Protein AF-A0A1M7L3Z0-F1 (afdb_monomer_lite)

Structure (mmCIF, N/CA/C/O backbone):
data_AF-A0A1M7L3Z0-F1
#
_entry.id   AF-A0A1M7L3Z0-F1
#
loop_
_atom_site.group_PDB
_atom_site.id
_atom_site.type_symbol
_atom_site.label_atom_id
_atom_site.label_alt_id
_atom_site.label_comp_id
_atom_site.label_asym_id
_atom_site.label_entity_id
_atom_site.label_seq_id
_atom_site.pdbx_PDB_ins_code
_atom_site.Cartn_x
_atom_site.Cartn_y
_atom_site.Cartn_z
_atom_site.occupancy
_atom_site.B_iso_or_equiv
_atom_site.auth_seq_id
_atom_site.auth_comp_id
_atom_site.auth_asym_id
_atom_site.auth_atom_id
_atom_site.pdbx_PDB_model_num
ATOM 1 N N . MET A 1 1 ? -21.032 -3.724 12.248 1.00 61.66 1 MET A N 1
ATOM 2 C CA . MET A 1 1 ? -19.998 -3.771 11.193 1.00 61.66 1 MET A CA 1
ATOM 3 C C . MET A 1 1 ? -18.863 -2.852 11.599 1.00 61.66 1 MET A C 1
ATOM 5 O O . MET A 1 1 ? -19.141 -1.727 12.003 1.00 61.66 1 MET A O 1
ATOM 9 N N . ASN A 1 2 ? -17.621 -3.329 11.521 1.00 88.88 2 ASN A N 1
ATOM 10 C CA . ASN A 1 2 ? -16.439 -2.553 11.916 1.00 88.88 2 ASN A CA 1
ATOM 11 C C . ASN A 1 2 ? -16.046 -1.505 10.867 1.00 88.88 2 ASN A C 1
ATOM 13 O O . ASN A 1 2 ? -15.323 -0.566 11.181 1.00 88.88 2 ASN A O 1
ATOM 17 N N . TYR A 1 3 ? -16.593 -1.612 9.653 1.00 92.81 3 TYR A N 1
ATOM 18 C CA . TYR A 1 3 ? -16.414 -0.648 8.573 1.00 92.81 3 TYR A CA 1
ATOM 19 C C . TYR A 1 3 ? -17.502 0.428 8.559 1.00 92.81 3 TYR A C 1
ATOM 21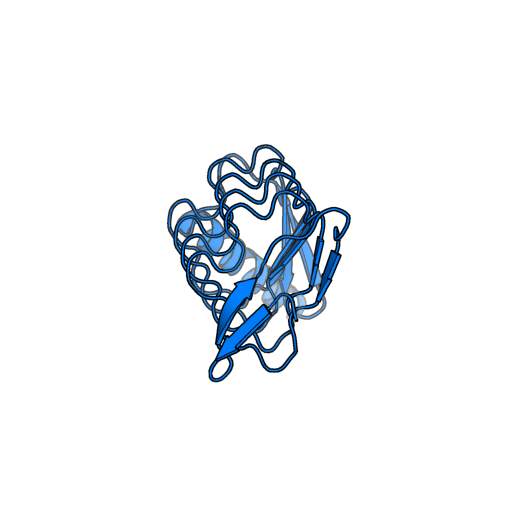 O O . TYR A 1 3 ? -18.688 0.156 8.762 1.00 92.81 3 TYR A O 1
ATOM 29 N N . LYS A 1 4 ? -17.101 1.647 8.205 1.00 97.19 4 LYS A N 1
ATOM 30 C CA . LYS A 1 4 ? -17.972 2.700 7.687 1.00 97.19 4 LYS A CA 1
ATOM 31 C C . LYS A 1 4 ? -17.690 2.866 6.199 1.00 97.19 4 LYS A C 1
ATOM 33 O O . LYS A 1 4 ? -16.653 3.413 5.839 1.00 97.19 4 LYS A O 1
ATOM 38 N N . ILE A 1 5 ? -18.616 2.424 5.350 1.00 97.62 5 ILE A N 1
ATOM 39 C CA . ILE A 1 5 ? -18.516 2.546 3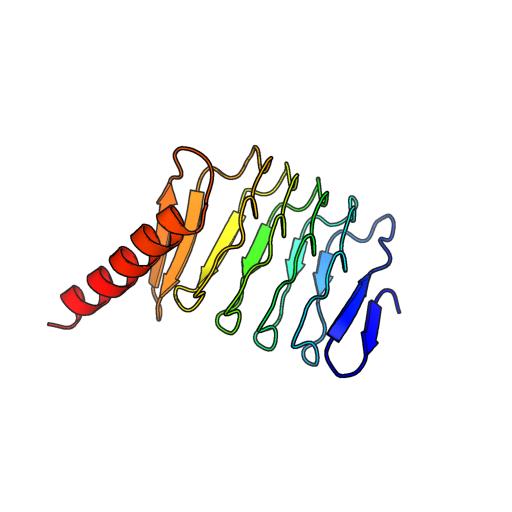.889 1.00 97.62 5 ILE A CA 1
ATOM 40 C C . ILE A 1 5 ? -19.631 3.462 3.384 1.00 97.62 5 ILE A C 1
ATOM 42 O O . ILE A 1 5 ? -20.787 3.321 3.783 1.00 97.62 5 ILE A O 1
ATOM 46 N N . LYS A 1 6 ? -19.299 4.413 2.506 1.00 97.88 6 LYS A N 1
ATOM 47 C CA . LYS A 1 6 ? -20.267 5.316 1.870 1.00 97.88 6 LYS A CA 1
ATOM 48 C C . LYS A 1 6 ? -19.928 5.471 0.394 1.00 97.88 6 LYS A C 1
ATOM 50 O O . LYS A 1 6 ? -18.875 6.005 0.072 1.00 97.88 6 LYS A O 1
ATOM 55 N N . ARG A 1 7 ? -20.848 5.052 -0.487 1.00 96.81 7 ARG A N 1
ATOM 56 C CA . ARG A 1 7 ? -20.705 5.162 -1.955 1.00 96.81 7 ARG A CA 1
ATOM 57 C C . ARG A 1 7 ? -19.378 4.571 -2.467 1.00 96.81 7 ARG A C 1
ATOM 59 O O . ARG A 1 7 ? -18.661 5.227 -3.207 1.00 96.81 7 ARG A O 1
ATOM 66 N N . GLY A 1 8 ? -19.033 3.372 -1.998 1.00 97.75 8 GLY A N 1
ATOM 67 C CA . GLY A 1 8 ? -17.790 2.683 -2.363 1.00 97.75 8 GLY A CA 1
ATOM 68 C C . GLY A 1 8 ? -16.509 3.258 -1.753 1.00 97.75 8 GLY A C 1
ATOM 69 O O . GLY A 1 8 ? -15.418 2.834 -2.114 1.00 97.75 8 GLY A O 1
ATOM 70 N N . VAL A 1 9 ? -16.617 4.194 -0.809 1.00 98.69 9 VAL A N 1
ATOM 71 C CA . VAL A 1 9 ? -15.469 4.720 -0.064 1.00 98.69 9 VAL A CA 1
ATOM 72 C C . VAL A 1 9 ? -15.470 4.145 1.346 1.00 98.69 9 VAL A C 1
ATOM 74 O O . VAL A 1 9 ? -16.429 4.363 2.097 1.00 98.69 9 VAL A O 1
ATOM 77 N N . LEU A 1 10 ? -14.406 3.434 1.719 1.00 98.56 10 LEU A N 1
ATOM 78 C CA . LEU A 1 10 ? -14.172 2.979 3.084 1.00 98.56 10 LEU A CA 1
ATOM 79 C C . LEU A 1 10 ? -13.620 4.155 3.885 1.00 98.56 10 LEU A C 1
ATOM 81 O O . LEU A 1 10 ? -12.459 4.522 3.768 1.00 98.56 10 LEU A O 1
ATOM 85 N N . LYS A 1 11 ? -14.496 4.762 4.686 1.00 98.44 11 LYS A N 1
ATOM 86 C CA . LYS A 1 11 ? -14.223 5.975 5.463 1.00 98.44 11 LYS A CA 1
ATOM 87 C C . LYS A 1 11 ? -13.513 5.699 6.778 1.00 98.44 11 LYS A C 1
ATOM 89 O O . LYS A 1 11 ? -12.843 6.574 7.304 1.00 98.44 11 LYS A O 1
ATOM 94 N N . ARG A 1 12 ? -13.768 4.537 7.379 1.00 97.56 12 ARG A N 1
ATOM 95 C CA . ARG A 1 12 ? -13.183 4.165 8.669 1.00 97.56 12 ARG A CA 1
ATOM 96 C C . ARG A 1 12 ? -13.348 2.684 8.950 1.00 97.56 12 ARG A C 1
ATOM 98 O O . ARG A 1 12 ? -14.436 2.149 8.737 1.00 97.56 12 ARG A O 1
ATOM 105 N N . TYR A 1 13 ? -12.339 2.084 9.550 1.00 97.69 13 TYR A N 1
ATOM 106 C CA . TYR A 1 13 ? -12.406 0.829 10.273 1.00 97.69 13 TYR A CA 1
ATOM 107 C C . TYR A 1 13 ? -12.256 1.102 11.772 1.00 97.69 13 TYR A C 1
ATOM 109 O O . TYR A 1 13 ? -11.506 1.979 12.196 1.00 97.69 13 TYR A O 1
ATOM 117 N N . LYS A 1 14 ? -13.041 0.410 12.593 1.00 96.56 14 LYS A N 1
ATOM 118 C CA . LYS A 1 14 ? -12.881 0.427 14.045 1.00 96.56 14 LYS A CA 1
ATOM 119 C C . LYS A 1 14 ? -11.995 -0.753 14.418 1.00 96.56 14 LYS A C 1
ATOM 121 O O . LYS A 1 14 ? -12.473 -1.882 14.348 1.00 96.56 14 LYS A O 1
ATOM 126 N N . ASP A 1 15 ? -10.760 -0.469 14.822 1.00 94.94 15 ASP A N 1
ATOM 127 C CA . ASP A 1 15 ? -9.840 -1.510 15.271 1.00 94.94 15 ASP A CA 1
ATOM 128 C C . ASP A 1 15 ? -10.428 -2.295 16.450 1.00 94.94 15 ASP A C 1
ATOM 130 O O . ASP A 1 15 ? -11.028 -1.721 17.369 1.00 94.94 15 ASP A O 1
ATOM 134 N N . GLU A 1 16 ? -10.301 -3.617 16.392 1.00 94.00 16 GLU A N 1
ATOM 135 C CA . GLU A 1 16 ? -10.923 -4.535 17.339 1.00 94.00 16 GLU A CA 1
ATOM 136 C C . GLU A 1 16 ? -9.883 -5.506 17.889 1.00 94.00 16 GLU A C 1
ATOM 138 O O . GLU A 1 16 ? -9.161 -6.183 17.159 1.00 94.00 16 GLU A O 1
ATOM 143 N N . LYS A 1 17 ? -9.825 -5.587 19.219 1.00 93.06 17 LYS A N 1
ATOM 144 C CA . LYS A 1 17 ? -8.891 -6.466 19.914 1.00 93.06 17 LYS A CA 1
ATOM 145 C C . LYS A 1 17 ? -9.135 -7.922 19.514 1.00 93.06 17 LYS A C 1
ATOM 147 O O . LYS A 1 17 ? -10.249 -8.420 19.638 1.00 93.06 17 LYS A O 1
ATOM 152 N N . GLY A 1 18 ? -8.070 -8.613 19.114 1.00 92.75 18 GLY A N 1
ATOM 153 C CA . GLY A 1 18 ? -8.132 -10.015 18.694 1.00 92.75 18 GLY A CA 1
ATOM 154 C C . GLY A 1 18 ? -8.534 -10.222 17.231 1.00 92.75 18 GLY A C 1
ATOM 155 O O . GLY A 1 18 ? -8.464 -11.353 16.760 1.00 92.75 18 GLY A O 1
ATOM 156 N N . VAL A 1 19 ? -8.888 -9.159 16.499 1.00 95.06 19 VAL A N 1
ATOM 157 C CA . VAL A 1 19 ? -9.056 -9.206 15.043 1.00 95.06 19 VAL A CA 1
ATOM 158 C C . VAL A 1 19 ? -7.730 -8.820 14.396 1.00 95.06 19 VAL A C 1
ATOM 160 O O . VAL A 1 19 ? -7.331 -7.660 14.418 1.00 95.06 19 VAL A O 1
ATOM 163 N N . THR A 1 20 ? -7.033 -9.809 13.843 1.00 96.62 20 THR A N 1
ATOM 164 C CA . THR A 1 20 ? -5.694 -9.640 13.253 1.00 96.62 20 THR A CA 1
ATOM 165 C C . THR A 1 20 ? -5.694 -9.693 11.729 1.00 96.62 20 THR A C 1
ATOM 167 O O . THR A 1 20 ? -4.724 -9.268 11.103 1.00 96.62 20 THR A O 1
ATOM 170 N N . GLU A 1 21 ? -6.765 -10.197 11.124 1.00 96.25 21 GLU A N 1
ATOM 171 C CA . GLU A 1 21 ? -6.927 -10.288 9.679 1.00 96.25 21 GLU A CA 1
ATOM 172 C C . GLU A 1 21 ? -8.294 -9.754 9.279 1.00 96.25 21 GLU A C 1
ATOM 174 O O . GLU A 1 21 ? -9.308 -10.051 9.917 1.00 96.25 21 GLU A O 1
ATOM 179 N N . ILE A 1 22 ? -8.312 -8.954 8.218 1.00 95.50 22 ILE A N 1
ATOM 180 C CA . ILE A 1 22 ? -9.534 -8.369 7.686 1.00 95.50 22 ILE A CA 1
ATOM 181 C C . ILE A 1 22 ? -9.577 -8.419 6.162 1.00 95.50 22 ILE A C 1
ATOM 183 O O . ILE A 1 22 ? -8.556 -8.327 5.481 1.00 95.50 22 ILE A O 1
ATOM 187 N N . PHE A 1 23 ? -10.801 -8.493 5.648 1.00 96.25 23 PHE A N 1
ATOM 188 C CA . PHE A 1 23 ? -11.121 -8.502 4.227 1.00 96.25 23 PHE A CA 1
ATOM 189 C C . PHE A 1 23 ? -11.891 -7.222 3.913 1.00 96.25 23 PHE A C 1
ATOM 191 O O . PHE A 1 23 ? -12.956 -6.981 4.489 1.00 96.25 23 PHE A O 1
ATOM 198 N N . ILE A 1 24 ? -11.352 -6.373 3.041 1.00 97.06 24 ILE A N 1
ATOM 199 C CA . ILE A 1 24 ? -12.085 -5.197 2.570 1.00 97.06 24 ILE A CA 1
ATOM 200 C C . ILE A 1 24 ? -13.177 -5.669 1.594 1.00 97.06 24 ILE A C 1
ATOM 202 O O . ILE A 1 24 ? -12.877 -6.461 0.708 1.00 97.06 24 ILE A O 1
ATOM 206 N N . PRO A 1 25 ? -14.434 -5.207 1.728 1.00 96.69 25 PRO A N 1
ATOM 207 C CA . PRO A 1 25 ? -15.501 -5.613 0.815 1.00 96.69 25 PRO A CA 1
ATOM 208 C C . PRO A 1 25 ? -15.264 -5.178 -0.641 1.00 96.69 25 PRO A C 1
ATOM 210 O O . PRO A 1 25 ? -14.881 -4.034 -0.882 1.00 96.69 25 PRO A O 1
ATOM 213 N N . ASP A 1 26 ? -15.627 -6.030 -1.604 1.00 96.75 26 ASP A N 1
ATOM 214 C CA . ASP A 1 26 ? -15.454 -5.816 -3.060 1.00 96.75 26 ASP A CA 1
ATOM 215 C C . ASP A 1 26 ? -16.247 -4.630 -3.641 1.00 96.75 26 ASP A C 1
ATOM 217 O O . ASP A 1 26 ? -16.185 -4.336 -4.827 1.00 96.75 26 ASP A O 1
ATOM 221 N N . ASN A 1 27 ? -17.050 -3.933 -2.835 1.00 96.31 27 ASN A N 1
ATOM 222 C CA . ASN A 1 27 ? -17.717 -2.704 -3.264 1.00 96.31 27 ASN A CA 1
ATOM 223 C C . ASN A 1 27 ? -16.903 -1.440 -2.944 1.00 96.31 27 ASN A C 1
ATOM 225 O O . ASN A 1 27 ? -17.412 -0.333 -3.136 1.00 96.31 27 ASN A O 1
ATOM 229 N N . VAL A 1 28 ? -15.684 -1.586 -2.419 1.00 98.56 28 VAL A N 1
ATOM 230 C CA . VAL A 1 28 ? -14.795 -0.479 -2.061 1.00 98.56 28 VAL A CA 1
ATOM 231 C C . VAL A 1 28 ? -13.866 -0.160 -3.228 1.00 98.56 28 VAL A C 1
ATOM 233 O O . VAL A 1 28 ? -13.055 -0.985 -3.632 1.00 98.56 28 VAL A O 1
ATOM 236 N N . GLY A 1 29 ? -13.967 1.067 -3.739 1.00 98.56 29 GLY A N 1
ATOM 237 C CA . GLY A 1 29 ? -13.048 1.625 -4.731 1.00 98.56 29 GLY A CA 1
ATOM 238 C C . GLY A 1 29 ? -11.980 2.542 -4.138 1.00 98.56 29 GLY A C 1
ATOM 239 O O . GLY A 1 29 ? -10.940 2.759 -4.753 1.00 98.56 29 GLY A O 1
ATOM 240 N N . ILE A 1 30 ? -12.221 3.088 -2.943 1.00 98.81 30 ILE A N 1
ATOM 241 C CA . ILE A 1 30 ? -11.315 4.036 -2.285 1.00 98.81 30 ILE A CA 1
A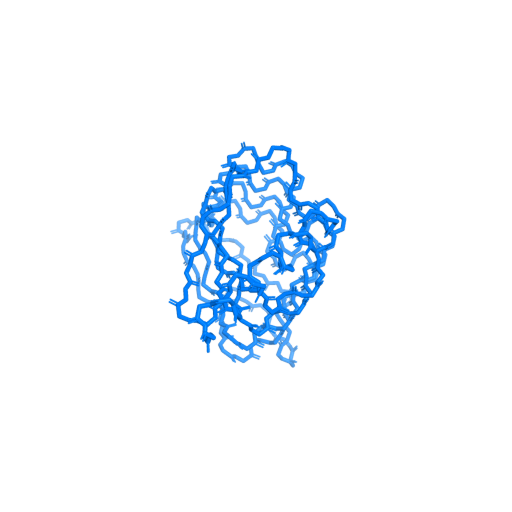TOM 242 C C . ILE A 1 30 ? -11.196 3.678 -0.807 1.00 98.81 30 ILE A C 1
ATOM 244 O O . ILE A 1 30 ? -12.210 3.576 -0.105 1.00 98.81 30 ILE A O 1
ATOM 248 N N . ILE A 1 31 ? -9.962 3.547 -0.329 1.00 98.81 31 ILE A N 1
ATOM 249 C CA . ILE A 1 31 ? -9.636 3.549 1.097 1.00 98.81 31 ILE A CA 1
ATOM 250 C C . ILE A 1 31 ? -9.281 4.984 1.466 1.00 98.81 31 ILE A C 1
ATOM 252 O O . ILE A 1 31 ? -8.270 5.507 1.006 1.00 98.81 31 ILE A O 1
ATOM 256 N N . ASP A 1 32 ? -10.158 5.625 2.233 1.00 98.75 32 ASP A N 1
ATOM 257 C CA . ASP A 1 32 ? -10.082 7.059 2.506 1.00 98.75 32 ASP A CA 1
ATOM 258 C C . ASP A 1 32 ? -8.937 7.427 3.450 1.00 98.75 32 ASP A C 1
ATOM 260 O O . ASP A 1 32 ? -8.317 6.568 4.087 1.00 98.75 32 ASP A O 1
ATOM 264 N N . GLU A 1 33 ? -8.704 8.732 3.570 1.00 98.69 33 GLU A N 1
ATOM 265 C CA . GLU A 1 33 ? -7.707 9.279 4.481 1.00 98.69 33 GLU A CA 1
ATOM 266 C C . GLU A 1 33 ? -7.899 8.746 5.910 1.00 98.69 33 GLU A C 1
ATOM 268 O O . GLU A 1 33 ? -8.989 8.820 6.486 1.00 98.69 33 GLU A O 1
ATOM 273 N N . GLY A 1 34 ? -6.833 8.164 6.466 1.00 98.38 34 GLY A N 1
ATOM 274 C CA . GLY A 1 34 ? -6.809 7.635 7.830 1.00 98.38 34 GLY A CA 1
ATOM 275 C C . GLY A 1 34 ? -7.797 6.496 8.111 1.00 98.38 34 GLY A C 1
ATOM 276 O O . GLY A 1 34 ? -8.071 6.207 9.278 1.00 98.38 34 GLY A O 1
ATOM 277 N N . ALA A 1 35 ? -8.354 5.840 7.086 1.00 98.56 35 ALA A N 1
ATOM 278 C CA . ALA A 1 35 ? -9.420 4.859 7.269 1.00 98.56 35 ALA A CA 1
ATOM 279 C C . ALA A 1 35 ? -9.040 3.693 8.202 1.00 98.56 35 ALA A C 1
ATOM 281 O O . ALA A 1 35 ? -9.903 3.193 8.926 1.00 98.56 35 ALA A O 1
ATOM 282 N N . PHE A 1 36 ? -7.768 3.302 8.213 1.00 98.56 36 PHE A N 1
ATOM 283 C CA . PHE A 1 36 ? -7.157 2.321 9.109 1.00 98.56 36 PHE A CA 1
ATOM 284 C C . PHE A 1 36 ? -6.030 2.931 9.962 1.00 98.56 36 PHE A C 1
ATOM 286 O O . PHE A 1 36 ? -5.177 2.192 10.448 1.00 98.56 36 PHE A O 1
ATOM 293 N N . SER A 1 37 ? -6.001 4.253 10.177 1.00 98.25 37 SER A N 1
ATOM 294 C CA . SER A 1 37 ? -4.967 4.863 11.026 1.00 98.25 37 SER A CA 1
ATOM 295 C C . SER A 1 37 ? -4.956 4.221 12.415 1.00 98.25 37 SER A C 1
ATOM 297 O O . SER A 1 37 ? -6.012 3.984 13.008 1.00 98.25 37 SER A O 1
ATOM 299 N N . ASP A 1 38 ? -3.757 3.927 12.913 1.00 98.38 38 ASP A N 1
ATOM 300 C CA . ASP A 1 38 ? -3.476 3.368 14.238 1.00 98.38 38 ASP A CA 1
ATOM 301 C C . ASP A 1 38 ? -4.180 2.028 14.531 1.00 98.38 38 ASP A C 1
ATOM 303 O O . ASP A 1 38 ? -4.416 1.669 15.689 1.00 98.38 38 ASP A O 1
ATOM 307 N N . CYS A 1 39 ? -4.497 1.250 13.488 1.00 97.88 39 CYS A N 1
ATOM 308 C CA . CYS A 1 39 ? -5.022 -0.108 13.631 1.00 97.88 39 CYS A CA 1
ATOM 309 C C . CYS A 1 39 ? -3.905 -1.080 14.035 1.00 97.88 39 CYS A C 1
ATOM 311 O O . CYS A 1 39 ? -3.369 -1.844 13.233 1.00 97.88 39 CYS A O 1
ATOM 313 N N . THR A 1 40 ? -3.531 -1.021 15.309 1.00 97.56 40 THR A N 1
ATOM 314 C CA . THR A 1 40 ? -2.400 -1.762 15.876 1.00 97.56 40 THR A CA 1
ATOM 315 C C . THR A 1 40 ? -2.693 -3.241 16.106 1.00 97.56 40 THR A C 1
ATOM 317 O O . THR A 1 40 ? -1.751 -3.994 16.310 1.00 97.56 40 THR A O 1
ATOM 320 N N . ASN A 1 41 ? -3.943 -3.714 16.055 1.00 97.06 41 ASN A N 1
ATOM 321 C CA . ASN A 1 41 ? -4.217 -5.157 16.139 1.00 97.06 41 ASN A CA 1
ATOM 322 C C . ASN A 1 41 ? -4.050 -5.879 14.791 1.00 97.06 41 ASN A C 1
ATOM 324 O O . ASN A 1 41 ? -3.833 -7.093 14.776 1.00 97.06 41 ASN A O 1
ATOM 328 N N . LEU A 1 42 ? -4.127 -5.153 13.671 1.00 96.62 42 LEU A N 1
ATOM 329 C CA . LEU A 1 42 ? -4.077 -5.742 12.337 1.00 96.62 42 LEU A CA 1
ATOM 330 C C . LEU A 1 42 ? -2.677 -6.257 12.003 1.00 96.62 42 LEU A C 1
ATOM 332 O O . LEU A 1 42 ? -1.689 -5.537 12.094 1.00 96.62 42 LEU A O 1
ATOM 336 N N . VAL A 1 43 ? -2.621 -7.513 11.568 1.00 97.94 43 VAL A N 1
ATOM 337 C CA . VAL A 1 43 ? -1.416 -8.208 11.101 1.00 97.94 43 VAL A CA 1
ATOM 338 C C . VAL A 1 43 ? -1.455 -8.406 9.589 1.00 97.94 43 VAL A C 1
ATOM 340 O O . VAL A 1 43 ? -0.415 -8.334 8.933 1.00 97.94 43 VAL A O 1
ATOM 343 N N . ARG A 1 44 ? -2.646 -8.628 9.027 1.00 96.88 44 ARG A N 1
ATOM 344 C CA . ARG A 1 44 ? -2.868 -8.821 7.593 1.00 96.88 44 ARG A CA 1
ATOM 345 C C . ARG A 1 44 ? -4.140 -8.111 7.148 1.00 96.88 44 ARG A C 1
ATOM 347 O O . ARG A 1 44 ? -5.141 -8.099 7.862 1.00 96.88 44 ARG A O 1
ATOM 354 N N . ILE A 1 45 ? -4.103 -7.551 5.948 1.00 96.81 45 ILE A N 1
ATOM 355 C CA . ILE A 1 45 ? -5.281 -7.015 5.274 1.00 96.81 45 ILE A CA 1
ATOM 356 C C . ILE A 1 45 ? -5.323 -7.509 3.838 1.00 96.81 45 ILE A C 1
ATOM 358 O O . ILE A 1 45 ? -4.302 -7.538 3.153 1.00 96.81 45 ILE A O 1
ATOM 362 N N . LEU A 1 46 ? -6.517 -7.894 3.402 1.00 97.00 46 LEU A N 1
ATOM 363 C CA . LEU A 1 46 ? -6.801 -8.270 2.027 1.00 97.00 46 LEU A CA 1
ATOM 364 C C . LEU A 1 46 ? -7.590 -7.141 1.370 1.00 97.00 46 LEU A C 1
ATOM 366 O O . LEU A 1 46 ? -8.689 -6.791 1.814 1.00 97.00 46 LEU A O 1
ATOM 370 N N . VAL A 1 47 ? -6.973 -6.542 0.353 1.00 98.06 47 VAL A N 1
ATOM 371 C CA . VAL A 1 47 ? -7.497 -5.412 -0.413 1.00 98.06 47 VAL A CA 1
ATOM 372 C C . VAL A 1 47 ? -8.005 -5.954 -1.754 1.00 98.06 47 VAL A C 1
ATOM 374 O O . VAL A 1 47 ? -7.215 -6.566 -2.466 1.00 98.06 47 VAL A O 1
ATOM 377 N N . PRO A 1 48 ? -9.292 -5.786 -2.102 1.00 97.81 48 PRO A N 1
ATOM 378 C CA . PRO A 1 48 ? -9.839 -6.328 -3.339 1.00 97.81 48 PRO A CA 1
ATOM 379 C C . PRO A 1 48 ? -9.394 -5.518 -4.561 1.00 97.81 48 PRO A C 1
ATOM 381 O O . PRO A 1 48 ? -9.163 -4.309 -4.461 1.00 97.81 48 PRO A O 1
ATOM 384 N N . ASP A 1 49 ? -9.418 -6.159 -5.733 1.00 97.31 49 ASP A N 1
ATOM 385 C CA . ASP A 1 49 ? -9.111 -5.576 -7.057 1.00 97.31 49 ASP A CA 1
ATOM 386 C C . ASP A 1 49 ? -10.092 -4.484 -7.518 1.00 97.31 49 ASP A C 1
ATOM 388 O O . ASP A 1 49 ? -10.054 -4.005 -8.650 1.00 97.31 49 ASP A O 1
ATOM 392 N N . THR A 1 50 ? -11.018 -4.074 -6.658 1.00 98.25 50 THR A N 1
ATOM 393 C CA . THR A 1 50 ? -11.858 -2.904 -6.898 1.00 98.25 50 THR A CA 1
ATOM 394 C C . THR A 1 50 ? -11.217 -1.619 -6.391 1.00 98.25 50 THR A C 1
ATOM 396 O O . THR A 1 50 ? -11.612 -0.541 -6.835 1.00 98.25 50 THR A O 1
ATOM 399 N N . VAL A 1 51 ? -10.233 -1.699 -5.487 1.00 98.75 51 VAL A N 1
ATOM 400 C CA . VAL A 1 51 ? -9.589 -0.526 -4.886 1.00 98.75 51 VAL A CA 1
ATOM 401 C C . VAL A 1 51 ? -8.659 0.145 -5.891 1.00 98.75 51 VAL A C 1
ATOM 403 O O . VAL A 1 51 ? -7.684 -0.439 -6.354 1.00 98.75 51 VAL A O 1
ATOM 406 N N . GLN A 1 52 ? -8.954 1.402 -6.211 1.00 98.62 52 GLN A N 1
ATOM 407 C CA . GLN A 1 52 ? -8.191 2.232 -7.145 1.00 98.62 52 GLN A CA 1
ATOM 408 C C . GLN A 1 52 ? -7.286 3.235 -6.428 1.00 98.62 52 GLN A C 1
ATOM 410 O O . GLN A 1 52 ? -6.255 3.641 -6.966 1.00 98.62 52 GLN A O 1
ATOM 415 N N . VAL A 1 53 ? -7.673 3.646 -5.217 1.00 98.75 53 VAL A N 1
ATOM 416 C CA . VAL A 1 53 ? -6.966 4.667 -4.440 1.00 98.75 53 VAL A CA 1
ATOM 417 C C . VAL A 1 53 ? -6.847 4.230 -2.988 1.00 98.75 53 VAL A C 1
ATOM 419 O O . VAL A 1 53 ? -7.846 3.908 -2.337 1.00 98.75 53 VAL A O 1
ATOM 422 N N . ILE A 1 54 ? -5.623 4.293 -2.473 1.00 98.88 54 ILE A N 1
ATOM 423 C CA . ILE A 1 54 ? -5.331 4.245 -1.042 1.00 98.88 54 ILE A CA 1
ATOM 424 C C . ILE A 1 54 ? -4.846 5.637 -0.661 1.00 98.88 54 ILE A C 1
ATOM 426 O O . ILE A 1 54 ? -3.748 6.035 -1.039 1.00 98.88 54 ILE A O 1
ATOM 430 N N . SER A 1 55 ? -5.689 6.399 0.025 1.00 98.88 55 SER A N 1
ATOM 431 C CA . SER A 1 55 ? -5.452 7.813 0.312 1.00 98.88 55 SER A CA 1
ATOM 432 C C . SER A 1 55 ? -4.401 8.043 1.402 1.00 98.88 55 SER A C 1
ATOM 434 O O . SER A 1 55 ? -3.839 7.115 1.992 1.00 98.88 55 SER A O 1
ATOM 436 N N . ASP A 1 56 ? -4.123 9.319 1.656 1.00 98.88 56 ASP A N 1
ATOM 437 C CA . ASP A 1 56 ? -3.135 9.766 2.629 1.00 98.88 56 ASP A CA 1
ATOM 438 C C . ASP A 1 56 ? -3.370 9.133 4.001 1.00 98.88 56 ASP A C 1
ATOM 440 O O . ASP A 1 56 ? -4.497 9.018 4.477 1.00 98.88 56 ASP A O 1
ATOM 444 N N . THR A 1 57 ? -2.298 8.710 4.666 1.00 98.81 57 THR A N 1
ATOM 445 C CA . THR A 1 57 ? -2.334 8.119 6.017 1.00 98.81 57 THR A CA 1
ATOM 446 C C . THR A 1 57 ? -3.268 6.914 6.204 1.00 98.81 57 THR A C 1
ATOM 448 O O . THR A 1 57 ? -3.487 6.508 7.343 1.00 98.81 57 THR A O 1
ATOM 451 N N . ALA A 1 58 ? -3.801 6.314 5.130 1.00 98.81 58 ALA A N 1
ATOM 452 C CA . ALA A 1 58 ? -4.834 5.279 5.200 1.00 98.81 58 ALA A CA 1
ATOM 453 C C . ALA A 1 58 ? -4.504 4.147 6.183 1.00 98.81 58 ALA A C 1
ATOM 455 O O . ALA A 1 58 ? -5.394 3.711 6.899 1.00 98.81 58 ALA A O 1
ATOM 456 N N . PHE A 1 59 ? -3.241 3.729 6.263 1.00 98.81 59 PHE A N 1
ATOM 457 C CA . PHE A 1 59 ? -2.701 2.710 7.168 1.00 98.81 59 PHE A CA 1
ATOM 458 C C . PHE A 1 59 ? -1.592 3.255 8.082 1.00 98.81 59 PHE A C 1
ATOM 460 O O . PHE A 1 59 ? -0.793 2.488 8.621 1.00 98.81 59 PHE A O 1
ATOM 467 N N . SER A 1 60 ? -1.507 4.575 8.268 1.00 98.81 60 SER A N 1
ATOM 468 C CA . SER A 1 60 ? -0.501 5.178 9.147 1.00 98.81 60 SER A CA 1
ATOM 469 C C . SER A 1 60 ? -0.610 4.592 10.558 1.00 98.81 60 SER A C 1
ATOM 471 O O . SER A 1 60 ? -1.701 4.494 11.104 1.00 98.81 60 SER A O 1
ATOM 473 N N . GLY A 1 61 ? 0.506 4.188 11.162 1.00 98.69 61 GLY A N 1
ATOM 474 C CA . GLY A 1 61 ? 0.531 3.647 12.524 1.00 98.69 61 GLY A CA 1
ATOM 475 C C . GLY A 1 61 ? -0.009 2.217 12.671 1.00 98.69 61 GLY A C 1
ATOM 476 O O . GLY A 1 61 ? -0.204 1.761 13.795 1.00 98.69 61 GLY A O 1
ATOM 477 N N . CYS A 1 62 ? -0.230 1.468 11.584 1.00 98.62 62 CYS A N 1
ATOM 478 C CA . CYS A 1 62 ? -0.546 0.034 11.663 1.00 98.62 62 CYS A CA 1
ATOM 479 C C . CYS A 1 62 ? 0.704 -0.790 12.031 1.00 98.62 62 CYS A C 1
ATOM 481 O O . CYS A 1 62 ? 1.255 -1.527 11.215 1.00 98.62 62 CYS A O 1
ATOM 483 N N . GLU A 1 63 ? 1.195 -0.648 13.263 1.00 98.44 63 GLU A N 1
ATOM 484 C CA . GLU A 1 63 ? 2.522 -1.130 13.683 1.00 98.44 63 GLU A CA 1
ATOM 485 C C . GLU A 1 63 ? 2.727 -2.643 13.532 1.00 98.44 63 GLU A C 1
ATOM 487 O O . GLU A 1 63 ? 3.851 -3.088 13.285 1.00 98.44 63 GLU A O 1
ATOM 492 N N . ASN A 1 64 ? 1.653 -3.425 13.661 1.00 98.44 64 ASN A N 1
ATOM 493 C CA . ASN A 1 64 ? 1.680 -4.884 13.562 1.00 98.44 64 ASN A CA 1
ATOM 494 C C . ASN A 1 64 ? 1.375 -5.419 12.158 1.00 98.44 64 ASN A C 1
ATOM 496 O O . ASN A 1 64 ? 1.506 -6.628 11.957 1.00 98.44 64 ASN A O 1
ATOM 500 N N . LEU A 1 65 ? 1.028 -4.563 11.188 1.00 98.69 65 LEU A N 1
ATOM 501 C CA . LEU A 1 65 ? 0.746 -4.993 9.821 1.00 98.69 65 LEU A CA 1
ATOM 502 C C . LEU A 1 65 ? 2.024 -5.574 9.209 1.00 98.69 65 LEU A C 1
ATOM 504 O O . LEU A 1 65 ? 3.019 -4.869 9.069 1.00 98.69 65 LEU A O 1
ATOM 508 N N . ARG A 1 66 ? 2.009 -6.867 8.873 1.00 98.50 66 ARG A N 1
ATOM 509 C CA . ARG A 1 66 ? 3.175 -7.610 8.364 1.00 98.50 66 ARG A CA 1
ATOM 510 C C . ARG A 1 66 ? 3.178 -7.764 6.858 1.00 98.50 66 ARG A C 1
ATOM 512 O O . ARG A 1 66 ? 4.251 -7.754 6.250 1.00 98.50 66 ARG A O 1
ATOM 519 N N . SER A 1 67 ? 1.989 -7.936 6.289 1.00 97.56 67 SER A N 1
ATOM 520 C CA . SER A 1 67 ? 1.808 -8.217 4.872 1.00 97.56 67 SER A CA 1
ATOM 521 C C . SER A 1 67 ? 0.651 -7.427 4.283 1.00 97.56 67 SER A C 1
ATOM 523 O O . SER A 1 67 ? -0.442 -7.419 4.863 1.00 97.56 67 SER A O 1
ATOM 525 N N . ILE A 1 68 ? 0.873 -6.849 3.108 1.00 98.12 68 ILE A N 1
ATOM 526 C CA . ILE A 1 68 ? -0.185 -6.264 2.289 1.00 98.12 68 ILE A CA 1
ATOM 527 C C . ILE A 1 68 ? 0.133 -6.432 0.805 1.00 98.12 68 ILE A C 1
ATOM 529 O O . ILE A 1 68 ? 1.278 -6.302 0.367 1.00 98.12 68 ILE A O 1
ATOM 533 N N . GLU A 1 69 ? -0.914 -6.699 0.038 1.00 98.25 69 GLU A N 1
ATOM 534 C CA . GLU A 1 69 ? -0.895 -6.665 -1.415 1.00 98.25 69 GLU A CA 1
ATOM 535 C C . GLU A 1 69 ? -1.611 -5.400 -1.887 1.00 98.25 69 GLU A C 1
ATOM 537 O O . GLU A 1 69 ? -2.741 -5.126 -1.479 1.00 98.25 69 GLU A O 1
ATOM 542 N N . ILE A 1 70 ? -0.920 -4.603 -2.701 1.00 98.12 70 ILE A N 1
ATOM 543 C CA . ILE A 1 70 ? -1.506 -3.477 -3.422 1.00 98.12 70 ILE A CA 1
ATOM 544 C C . ILE A 1 70 ? -2.048 -4.035 -4.744 1.00 98.12 70 ILE A C 1
ATOM 546 O O . ILE A 1 70 ? -1.231 -4.427 -5.587 1.00 98.12 70 ILE A O 1
ATOM 550 N N . PRO A 1 71 ? -3.381 -4.106 -4.919 1.00 96.50 71 PRO A N 1
ATOM 551 C CA . PRO A 1 71 ? -3.990 -4.823 -6.033 1.00 96.50 71 PRO A CA 1
ATOM 552 C C . PRO A 1 71 ? -3.707 -4.146 -7.375 1.00 96.50 71 PRO A C 1
ATOM 554 O O . PRO A 1 71 ? -3.388 -2.954 -7.432 1.00 96.50 71 PRO A O 1
ATOM 557 N N . GLU A 1 72 ? -3.875 -4.892 -8.470 1.00 97.25 72 GLU A N 1
ATOM 558 C CA . GLU A 1 72 ? -3.583 -4.423 -9.833 1.00 97.25 72 GLU A CA 1
ATOM 559 C C . GLU A 1 72 ? -4.355 -3.154 -10.215 1.00 97.25 72 GLU A C 1
ATOM 561 O O . GLU A 1 72 ? -3.848 -2.305 -10.947 1.00 97.25 72 GLU A O 1
ATOM 566 N N . SER A 1 73 ? -5.560 -2.981 -9.682 1.00 97.88 73 SER A N 1
ATOM 567 C CA . SER A 1 73 ? -6.402 -1.810 -9.920 1.00 97.88 73 SER A CA 1
ATOM 568 C C . SER A 1 73 ? -5.926 -0.531 -9.230 1.00 97.88 73 SER A C 1
ATOM 570 O O . SER A 1 73 ? -6.416 0.548 -9.572 1.00 97.88 73 SER A O 1
ATOM 572 N N . THR A 1 74 ? -5.037 -0.616 -8.232 1.00 98.62 74 THR A N 1
ATOM 573 C CA . THR A 1 74 ? -4.612 0.563 -7.468 1.00 98.62 74 THR A CA 1
ATOM 574 C C . THR A 1 74 ? -3.659 1.416 -8.295 1.00 98.62 74 THR A C 1
ATOM 576 O O . THR A 1 74 ? -2.554 1.001 -8.630 1.00 98.62 74 THR A O 1
ATOM 579 N N . MET A 1 75 ? -4.080 2.647 -8.574 1.00 98.12 75 MET A N 1
ATOM 580 C CA . MET A 1 75 ? -3.342 3.619 -9.385 1.00 98.12 75 MET A CA 1
ATOM 581 C C . MET A 1 75 ? -2.522 4.578 -8.512 1.00 98.12 75 MET A C 1
ATOM 583 O O . MET A 1 75 ? -1.434 4.997 -8.908 1.00 98.12 75 MET A O 1
ATOM 587 N N . HIS A 1 76 ? -3.007 4.882 -7.301 1.00 98.44 76 HIS A N 1
ATOM 588 C CA . HIS A 1 76 ? -2.406 5.887 -6.423 1.00 98.44 76 HIS A CA 1
ATOM 589 C C . HIS A 1 76 ? -2.313 5.419 -4.964 1.00 98.44 76 HIS A C 1
ATOM 591 O O . HIS A 1 76 ? -3.311 4.997 -4.368 1.00 98.44 76 HIS A O 1
ATOM 597 N N . LEU A 1 77 ? -1.121 5.573 -4.379 1.00 98.44 77 LEU A N 1
ATOM 598 C CA . LEU A 1 77 ? -0.887 5.536 -2.934 1.00 98.44 77 LEU A CA 1
ATOM 599 C C . LEU A 1 77 ? -0.642 6.955 -2.418 1.00 98.44 77 LEU A C 1
ATOM 601 O O . LEU A 1 77 ? 0.205 7.668 -2.945 1.00 98.44 77 LEU A O 1
ATOM 605 N N . GLY A 1 78 ? -1.353 7.355 -1.371 1.00 98.69 78 GLY A N 1
ATOM 606 C CA . GLY A 1 78 ? -1.269 8.685 -0.779 1.00 98.69 78 GLY A CA 1
ATOM 607 C C . GLY A 1 78 ? -0.014 8.930 0.060 1.00 98.69 78 GLY A C 1
ATOM 608 O O . GLY A 1 78 ? 0.818 8.049 0.305 1.00 98.69 78 GLY A O 1
ATOM 609 N N . TRP A 1 79 ? 0.124 10.165 0.529 1.00 98.69 79 TRP A N 1
ATOM 610 C CA . TRP A 1 79 ? 1.212 10.584 1.404 1.00 98.69 79 TRP A CA 1
ATOM 611 C C . TRP A 1 79 ? 1.113 9.856 2.738 1.00 98.69 79 TRP A C 1
ATOM 613 O O . TRP A 1 79 ? 0.033 9.734 3.316 1.00 98.69 79 TRP A O 1
ATOM 623 N N . TYR A 1 80 ? 2.245 9.369 3.245 1.00 98.75 80 TYR A N 1
ATOM 624 C CA . TYR A 1 80 ? 2.292 8.644 4.519 1.00 98.75 80 TYR A CA 1
ATOM 625 C C . TYR A 1 80 ? 1.332 7.439 4.616 1.00 98.75 80 TYR A C 1
ATOM 627 O O . TYR A 1 80 ? 1.016 7.021 5.730 1.00 98.75 80 TYR A O 1
ATOM 635 N N . ALA A 1 81 ? 0.860 6.882 3.491 1.00 98.75 81 ALA A N 1
ATOM 636 C CA . ALA A 1 81 ? -0.184 5.854 3.466 1.00 98.75 81 ALA A CA 1
ATOM 637 C C . ALA A 1 81 ? 0.102 4.667 4.401 1.00 98.75 81 ALA A C 1
ATOM 639 O O . ALA A 1 81 ? -0.813 4.205 5.065 1.00 98.75 81 ALA A O 1
ATOM 640 N N . PHE A 1 82 ? 1.359 4.238 4.523 1.00 98.75 82 PHE A N 1
ATOM 641 C CA . PHE A 1 82 ? 1.836 3.163 5.403 1.00 98.75 82 PHE A CA 1
ATOM 642 C C . PHE A 1 82 ? 2.867 3.653 6.427 1.00 98.75 82 PHE A C 1
ATOM 644 O O . PHE A 1 82 ? 3.664 2.869 6.948 1.00 98.75 82 PHE A O 1
ATOM 651 N N . ARG A 1 83 ? 2.890 4.955 6.736 1.00 98.69 83 ARG A N 1
ATOM 652 C CA . ARG A 1 83 ? 3.871 5.524 7.665 1.00 98.69 83 ARG A CA 1
ATOM 653 C C . ARG A 1 83 ? 3.837 4.780 9.001 1.00 98.69 83 ARG A C 1
ATOM 655 O O . ARG A 1 83 ? 2.785 4.638 9.610 1.00 98.69 83 ARG A O 1
ATOM 662 N N . GLY A 1 84 ? 4.996 4.349 9.488 1.00 98.56 84 GLY A N 1
ATOM 663 C CA . GLY A 1 84 ? 5.118 3.682 10.784 1.00 98.56 84 GLY A CA 1
ATOM 664 C C . GLY A 1 84 ? 4.541 2.263 10.841 1.00 98.56 84 GLY A C 1
ATOM 665 O O . GLY A 1 84 ? 4.374 1.738 11.941 1.00 98.56 84 GLY A O 1
ATOM 666 N N . CYS A 1 85 ? 4.273 1.610 9.703 1.00 98.56 85 CYS A N 1
ATOM 667 C CA . CYS A 1 85 ? 3.996 0.168 9.659 1.00 98.56 85 CYS A CA 1
ATOM 668 C C . CYS A 1 85 ? 5.286 -0.627 9.930 1.00 98.56 85 CYS A C 1
ATOM 670 O O . CYS A 1 85 ? 5.877 -1.226 9.034 1.00 98.56 85 CYS A O 1
ATOM 672 N N . ARG A 1 86 ? 5.775 -0.591 11.174 1.00 98.38 86 ARG A N 1
ATOM 673 C CA . ARG A 1 86 ? 7.105 -1.097 11.560 1.00 98.38 86 ARG A CA 1
ATOM 674 C C . ARG A 1 86 ? 7.293 -2.591 11.288 1.00 98.38 86 ARG A C 1
ATOM 676 O O . ARG A 1 86 ? 8.402 -3.018 10.976 1.00 98.38 86 ARG A O 1
ATOM 683 N N . SER A 1 87 ? 6.224 -3.382 11.363 1.00 98.50 87 SER A N 1
ATOM 684 C CA . SER A 1 87 ? 6.261 -4.82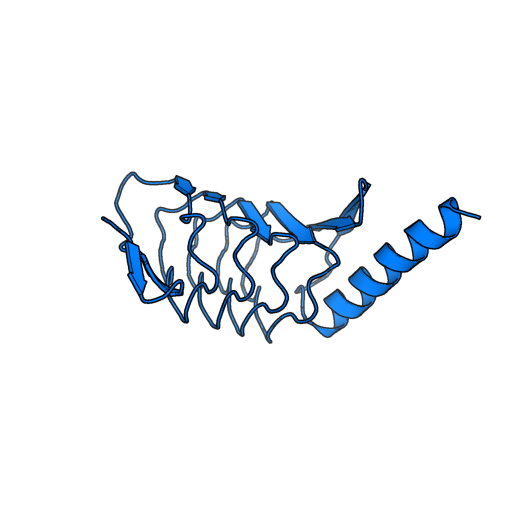2 11.078 1.00 98.50 87 SER A CA 1
ATOM 685 C C . SER A 1 87 ? 6.136 -5.177 9.595 1.00 98.50 87 SER A C 1
ATOM 687 O O . SER A 1 87 ? 6.278 -6.355 9.267 1.00 98.50 87 SER A O 1
ATOM 689 N N . LEU A 1 88 ? 5.883 -4.208 8.705 1.00 98.56 88 LEU A N 1
ATOM 690 C CA . LEU A 1 88 ? 5.632 -4.484 7.294 1.00 98.56 88 LEU A CA 1
ATOM 691 C C . LEU A 1 88 ? 6.913 -4.987 6.630 1.00 98.56 88 LEU A C 1
ATOM 693 O O . LEU A 1 88 ? 7.884 -4.246 6.489 1.00 98.56 88 LEU A O 1
ATOM 697 N N . SER A 1 89 ? 6.898 -6.253 6.221 1.00 97.50 89 SER A N 1
ATOM 698 C CA . SER A 1 89 ? 8.039 -6.925 5.593 1.00 97.50 89 SER A CA 1
ATOM 699 C C . SER A 1 89 ? 7.683 -7.623 4.285 1.00 97.50 89 SER A C 1
ATOM 701 O O . SER A 1 89 ? 8.576 -7.918 3.493 1.00 97.50 89 SER A O 1
ATOM 703 N N . ASP A 1 90 ? 6.398 -7.912 4.069 1.00 97.88 90 ASP A N 1
ATOM 704 C CA . ASP A 1 90 ? 5.901 -8.572 2.865 1.00 97.88 90 ASP A CA 1
ATOM 705 C C . ASP A 1 90 ? 4.945 -7.643 2.114 1.00 97.88 90 ASP A C 1
ATOM 707 O O . ASP A 1 90 ? 3.756 -7.544 2.413 1.00 97.88 90 ASP A O 1
ATOM 711 N N . LEU A 1 91 ? 5.510 -6.889 1.177 1.00 98.44 91 LEU A N 1
ATOM 712 C CA . LEU A 1 91 ? 4.781 -5.936 0.356 1.00 98.44 91 LEU A CA 1
ATOM 713 C C . LEU A 1 91 ? 4.796 -6.414 -1.090 1.00 98.44 91 LEU A C 1
ATOM 715 O O . LEU A 1 91 ? 5.868 -6.551 -1.690 1.00 98.44 91 LEU A O 1
ATOM 719 N N . THR A 1 92 ? 3.606 -6.608 -1.645 1.00 98.56 92 THR A N 1
ATOM 720 C CA . THR A 1 92 ? 3.413 -6.893 -3.066 1.00 98.56 92 THR A CA 1
ATOM 721 C C . THR A 1 92 ? 2.786 -5.682 -3.739 1.00 98.56 92 THR A C 1
ATOM 723 O O . THR A 1 92 ? 1.806 -5.137 -3.238 1.00 98.56 92 THR A O 1
ATOM 726 N N . ILE A 1 93 ? 3.364 -5.238 -4.855 1.00 98.31 93 ILE A N 1
ATOM 727 C CA . ILE A 1 93 ? 2.874 -4.097 -5.635 1.00 98.31 93 ILE A CA 1
ATOM 728 C C . ILE A 1 93 ? 2.774 -4.495 -7.104 1.00 98.31 93 ILE A C 1
ATOM 730 O O . ILE A 1 93 ? 3.753 -4.956 -7.696 1.00 98.31 93 ILE A O 1
ATOM 734 N N . HIS A 1 94 ? 1.623 -4.263 -7.726 1.00 97.94 94 HIS A N 1
ATOM 735 C CA . HIS A 1 94 ? 1.499 -4.384 -9.173 1.00 97.94 94 HIS A CA 1
ATOM 736 C C . HIS A 1 94 ? 2.171 -3.218 -9.906 1.00 97.94 94 HIS A C 1
ATOM 738 O O . HIS A 1 94 ? 2.085 -2.054 -9.523 1.00 97.94 94 HIS A O 1
ATOM 744 N N . SER A 1 95 ? 2.829 -3.535 -11.018 1.00 96.81 95 SER A N 1
ATOM 745 C CA . SER A 1 95 ? 3.484 -2.561 -11.904 1.00 96.81 95 SER A CA 1
ATOM 746 C C . SER A 1 95 ? 2.528 -1.546 -12.547 1.00 96.81 95 SER A C 1
ATOM 748 O O . SER A 1 95 ? 2.994 -0.558 -13.118 1.00 96.81 95 SER A O 1
ATOM 750 N N . SER A 1 96 ? 1.213 -1.752 -12.452 1.00 96.75 96 SER A N 1
ATOM 751 C CA . SER A 1 96 ? 0.186 -0.780 -12.831 1.00 96.75 96 SER A CA 1
ATOM 752 C C . SER A 1 96 ? 0.185 0.463 -11.939 1.00 96.75 96 SER A C 1
ATOM 754 O O . SER A 1 96 ? -0.137 1.530 -12.452 1.00 96.75 96 SER A O 1
ATOM 756 N N . LEU A 1 97 ? 0.620 0.364 -10.673 1.00 98.50 97 LEU A N 1
ATOM 757 C CA . LEU A 1 97 ? 0.638 1.491 -9.738 1.00 98.50 97 LEU A CA 1
ATOM 758 C C . LEU A 1 97 ? 1.420 2.672 -10.328 1.00 98.50 97 LEU A C 1
ATOM 760 O O . LEU A 1 97 ? 2.609 2.561 -10.645 1.00 98.50 97 LEU A O 1
ATOM 764 N N . GLU A 1 98 ? 0.754 3.813 -10.473 1.00 98.19 98 GLU A N 1
ATOM 765 C CA . GLU A 1 98 ? 1.302 4.971 -11.175 1.00 98.19 98 GLU A CA 1
ATOM 766 C C . GLU A 1 98 ? 2.074 5.890 -10.240 1.00 98.19 98 GLU A C 1
ATOM 768 O O . GLU A 1 98 ? 3.116 6.414 -10.630 1.00 98.19 98 GLU A O 1
ATOM 773 N N . GLU A 1 99 ? 1.606 6.060 -9.003 1.00 98.31 99 GLU A N 1
ATOM 774 C CA . GLU A 1 99 ? 2.176 7.028 -8.071 1.00 98.31 99 GLU A CA 1
ATOM 775 C C . GLU A 1 99 ? 2.250 6.501 -6.636 1.00 98.31 99 GLU A C 1
ATOM 777 O O . GLU A 1 99 ? 1.288 5.947 -6.098 1.00 98.31 99 GLU A O 1
A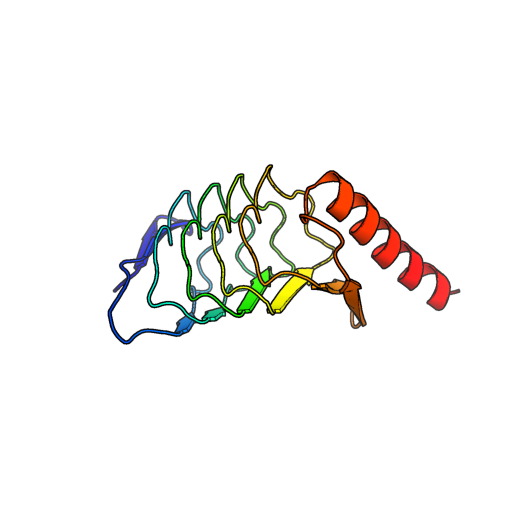TOM 782 N N . ILE A 1 100 ? 3.402 6.744 -6.003 1.00 98.69 100 ILE A N 1
ATOM 783 C CA . ILE A 1 100 ? 3.589 6.599 -4.559 1.00 98.69 100 ILE A CA 1
ATOM 784 C C . ILE A 1 100 ? 3.732 7.982 -3.933 1.00 98.69 100 ILE A C 1
ATOM 786 O O . ILE A 1 100 ? 4.641 8.739 -4.268 1.00 98.69 100 ILE A O 1
ATOM 790 N N . GLY A 1 101 ? 2.859 8.297 -2.987 1.00 98.50 101 GLY A N 1
ATOM 791 C CA . GLY A 1 101 ? 2.888 9.542 -2.244 1.00 98.50 101 GLY A CA 1
ATOM 792 C C . GLY A 1 101 ? 4.173 9.712 -1.442 1.00 98.50 101 GLY A C 1
ATOM 793 O O . GLY A 1 101 ? 4.861 8.756 -1.066 1.00 98.50 101 GLY A O 1
ATOM 794 N N . LYS A 1 102 ? 4.515 10.967 -1.149 1.00 98.12 102 LYS A N 1
ATOM 795 C CA . LYS A 1 102 ? 5.722 11.269 -0.383 1.00 98.12 102 LYS A CA 1
ATOM 796 C C . LYS A 1 102 ? 5.649 10.598 0.989 1.00 98.12 102 LYS A C 1
ATOM 798 O O . LYS A 1 102 ? 4.618 10.657 1.661 1.00 98.12 102 LYS A O 1
ATOM 803 N N . PHE A 1 103 ? 6.757 9.988 1.403 1.00 98.00 103 PHE A N 1
ATOM 804 C CA . PHE A 1 103 ? 6.887 9.323 2.698 1.00 98.00 103 PHE A CA 1
ATOM 805 C C . PHE A 1 103 ? 5.876 8.190 2.945 1.00 98.00 103 PHE A C 1
ATOM 807 O O . PHE A 1 103 ? 5.591 7.869 4.101 1.00 98.00 103 PHE A O 1
ATOM 814 N N . ALA A 1 104 ? 5.296 7.605 1.887 1.00 98.50 104 ALA A N 1
ATOM 815 C CA . ALA A 1 104 ? 4.274 6.567 2.009 1.00 98.50 104 ALA A CA 1
ATOM 816 C C . ALA A 1 104 ? 4.721 5.405 2.904 1.00 98.50 104 ALA A C 1
ATOM 818 O O . ALA A 1 104 ? 3.898 4.876 3.639 1.00 98.50 104 ALA A O 1
ATOM 819 N N . PHE A 1 105 ? 6.013 5.065 2.907 1.00 98.50 105 PHE A N 1
ATOM 820 C CA . PHE A 1 105 ? 6.580 3.971 3.700 1.00 98.50 105 PHE A CA 1
ATOM 821 C C . PHE A 1 105 ? 7.559 4.456 4.781 1.00 98.50 105 PHE A C 1
ATOM 823 O O . PHE A 1 105 ? 8.347 3.669 5.312 1.00 98.50 105 PHE A O 1
ATOM 830 N N . ALA A 1 106 ? 7.519 5.739 5.153 1.00 98.12 106 ALA A N 1
ATOM 831 C CA . ALA A 1 106 ? 8.420 6.290 6.157 1.00 98.12 106 ALA A CA 1
ATOM 832 C C . ALA A 1 106 ? 8.237 5.577 7.507 1.00 98.12 106 ALA A C 1
ATOM 834 O O . ALA A 1 106 ? 7.129 5.488 8.035 1.00 98.12 106 ALA A O 1
ATOM 835 N N . GLY A 1 107 ? 9.328 5.068 8.084 1.00 97.75 107 GLY A N 1
ATOM 836 C CA . GLY A 1 107 ? 9.285 4.297 9.333 1.00 97.75 107 GLY A CA 1
ATOM 837 C C . GLY A 1 107 ? 8.815 2.842 9.185 1.00 97.75 107 GLY A C 1
ATOM 838 O O . GLY A 1 107 ? 8.538 2.200 10.194 1.00 97.75 107 GLY A O 1
ATOM 839 N N . CYS A 1 108 ? 8.729 2.298 7.965 1.00 97.94 108 CYS A N 1
ATOM 840 C CA . CYS A 1 108 ? 8.591 0.852 7.746 1.00 97.94 108 CYS A CA 1
ATOM 841 C C . CYS A 1 108 ? 9.950 0.158 7.941 1.00 97.94 108 CYS A C 1
ATOM 843 O O . CYS A 1 108 ? 10.652 -0.155 6.982 1.00 97.94 108 CYS A O 1
ATOM 845 N N . GLU A 1 109 ? 10.349 -0.035 9.198 1.00 96.25 109 GLU A N 1
ATOM 846 C CA . GLU A 1 109 ? 11.693 -0.497 9.588 1.00 96.25 109 GLU A CA 1
ATOM 847 C C . GLU A 1 109 ? 12.068 -1.886 9.042 1.00 96.25 109 GLU A C 1
ATOM 849 O O . GLU A 1 109 ? 13.241 -2.144 8.777 1.00 96.25 109 GLU A O 1
ATOM 854 N N . ASN A 1 110 ? 11.080 -2.759 8.819 1.00 97.31 110 ASN A N 1
ATOM 855 C CA . ASN A 1 110 ? 11.286 -4.113 8.299 1.00 97.31 110 ASN A CA 1
ATOM 856 C C . ASN A 1 110 ? 11.086 -4.243 6.778 1.00 97.31 110 ASN A C 1
ATOM 858 O O . ASN A 1 110 ? 11.187 -5.351 6.243 1.00 97.31 110 ASN A O 1
ATOM 862 N N . LEU A 1 111 ? 10.847 -3.140 6.059 1.00 97.56 111 LEU A N 1
ATOM 863 C CA . LEU A 1 111 ? 10.629 -3.165 4.613 1.00 97.56 111 LEU A CA 1
ATOM 864 C C . LEU A 1 111 ? 11.959 -3.036 3.857 1.00 97.56 111 LEU A C 1
ATOM 866 O O . LEU A 1 111 ? 12.366 -1.957 3.428 1.00 97.56 111 LEU A O 1
ATOM 870 N N . TYR A 1 112 ? 12.648 -4.162 3.680 1.00 96.31 112 TYR A N 1
ATOM 871 C CA . TYR A 1 112 ? 13.932 -4.232 2.965 1.00 96.31 112 TYR A CA 1
ATOM 872 C C . TYR A 1 112 ? 13.821 -4.817 1.550 1.00 96.31 112 TYR A C 1
ATOM 874 O O . TYR A 1 112 ? 14.797 -4.800 0.798 1.00 96.31 112 TYR A O 1
ATOM 882 N N . CYS A 1 113 ? 12.658 -5.336 1.153 1.00 96.81 113 CYS A N 1
ATOM 883 C CA . CYS A 1 113 ? 12.381 -5.768 -0.213 1.00 96.81 113 CYS A CA 1
ATOM 884 C C . CYS A 1 113 ? 10.899 -5.617 -0.564 1.00 96.81 113 CYS A C 1
ATOM 886 O O . CYS A 1 113 ? 10.051 -5.606 0.321 1.00 96.81 113 CYS A O 1
ATOM 888 N N . VAL A 1 114 ? 10.602 -5.548 -1.858 1.00 98.12 114 VAL A N 1
ATOM 889 C CA . VAL A 1 114 ? 9.242 -5.516 -2.408 1.00 98.12 114 VAL A CA 1
ATOM 890 C C . VAL A 1 114 ? 9.107 -6.573 -3.500 1.00 98.12 114 VAL A C 1
ATOM 892 O O . VAL A 1 114 ? 10.040 -6.778 -4.284 1.00 98.12 114 VAL A O 1
ATOM 895 N N . ASN A 1 115 ? 7.964 -7.250 -3.550 1.00 98.38 115 ASN A N 1
ATOM 896 C CA . ASN A 1 115 ? 7.592 -8.112 -4.665 1.00 98.38 115 ASN A CA 1
ATOM 897 C C . ASN A 1 115 ? 6.833 -7.259 -5.688 1.00 98.38 115 ASN A C 1
ATOM 899 O O . ASN A 1 115 ? 5.816 -6.657 -5.357 1.00 98.38 115 ASN A O 1
ATOM 903 N N . VAL A 1 116 ? 7.329 -7.178 -6.921 1.00 98.19 116 VAL A N 1
ATOM 904 C CA . VAL A 1 116 ? 6.663 -6.432 -7.997 1.00 98.19 116 VAL A CA 1
ATOM 905 C C . VAL A 1 116 ? 6.037 -7.406 -8.977 1.00 98.19 116 VAL A C 1
ATOM 907 O O . VAL A 1 116 ? 6.747 -8.256 -9.514 1.00 98.19 116 VAL A O 1
ATOM 910 N N . VAL A 1 117 ? 4.737 -7.268 -9.221 1.00 97.56 117 VAL A N 1
ATOM 911 C CA . VAL A 1 117 ? 3.987 -8.125 -10.148 1.00 97.56 117 VAL A CA 1
ATOM 912 C C . VAL A 1 117 ? 3.824 -7.429 -11.499 1.00 97.56 117 VAL A C 1
ATOM 914 O O . VAL A 1 117 ? 3.464 -6.249 -11.576 1.00 97.56 117 VAL A O 1
ATOM 917 N N . HIS A 1 118 ? 4.104 -8.151 -12.580 1.00 95.56 118 HIS A N 1
ATOM 918 C CA . HIS A 1 118 ? 3.835 -7.710 -13.947 1.00 95.56 118 HIS A CA 1
ATOM 919 C C . HIS A 1 118 ? 3.456 -8.912 -14.807 1.00 95.56 118 HIS A C 1
ATOM 921 O O . HIS A 1 118 ? 4.260 -9.834 -14.952 1.00 95.56 118 HIS A O 1
ATOM 927 N N . GLY A 1 119 ? 2.235 -8.906 -15.349 1.00 91.94 119 GLY A N 1
ATOM 928 C CA . GLY A 1 119 ? 1.676 -10.087 -16.003 1.00 91.94 119 GLY A CA 1
ATOM 929 C C . GLY A 1 119 ? 1.647 -11.276 -15.041 1.00 91.94 119 GLY A C 1
ATOM 930 O O . GLY A 1 119 ? 1.171 -11.162 -13.915 1.00 91.94 119 GLY A O 1
ATOM 931 N N . ASP A 1 120 ? 2.210 -12.402 -15.468 1.00 91.81 120 ASP A N 1
ATOM 932 C CA . ASP A 1 120 ? 2.333 -13.640 -14.693 1.00 91.81 120 ASP A CA 1
ATOM 933 C C . ASP A 1 120 ? 3.633 -13.734 -13.865 1.00 91.81 120 ASP A C 1
ATOM 935 O O . ASP A 1 120 ? 3.888 -14.746 -13.207 1.00 91.81 120 ASP A O 1
ATOM 939 N N . LYS A 1 121 ? 4.475 -12.691 -13.880 1.00 95.12 121 LYS A N 1
ATOM 940 C CA . LYS A 1 121 ? 5.811 -12.700 -13.266 1.00 95.12 121 LYS A CA 1
ATOM 941 C C . LYS A 1 121 ? 5.865 -11.892 -11.977 1.00 95.12 121 LYS A C 1
ATOM 943 O O . LYS A 1 121 ? 5.266 -10.824 -11.852 1.00 95.12 121 LYS A O 1
ATOM 948 N N . VAL A 1 122 ? 6.695 -12.371 -11.046 1.00 96.75 122 VAL A N 1
ATOM 949 C CA . VAL A 1 122 ? 7.002 -11.702 -9.775 1.00 96.75 122 VAL A CA 1
ATOM 950 C C . VAL A 1 122 ? 8.498 -11.419 -9.677 1.00 96.75 122 VAL A C 1
ATOM 952 O O . VAL A 1 122 ? 9.331 -12.319 -9.791 1.00 96.75 122 VAL A O 1
ATOM 955 N N . TYR A 1 123 ? 8.846 -10.161 -9.418 1.00 96.81 123 TYR A N 1
ATOM 956 C CA . TYR A 1 123 ? 10.219 -9.684 -9.289 1.00 96.81 123 TYR A CA 1
ATOM 957 C C . TYR A 1 123 ? 10.482 -9.252 -7.847 1.00 96.81 123 TYR A C 1
ATOM 959 O O . TYR A 1 123 ? 9.920 -8.264 -7.377 1.00 96.81 123 TYR A O 1
ATOM 967 N N . ARG A 1 124 ? 11.368 -9.957 -7.135 1.00 97.38 124 ARG A N 1
ATOM 968 C CA . ARG A 1 124 ? 11.775 -9.574 -5.775 1.00 97.38 124 ARG A CA 1
ATOM 969 C C . ARG A 1 124 ? 12.888 -8.530 -5.832 1.00 97.38 124 ARG A C 1
ATOM 971 O O . ARG A 1 124 ? 14.005 -8.827 -6.256 1.00 97.38 124 ARG A O 1
ATOM 978 N N . ILE A 1 125 ? 12.595 -7.308 -5.394 1.00 96.94 125 ILE A N 1
ATOM 979 C CA . ILE A 1 125 ? 13.507 -6.162 -5.471 1.00 96.94 125 ILE A CA 1
ATOM 980 C C . ILE A 1 125 ? 13.963 -5.761 -4.070 1.00 96.94 125 ILE A C 1
ATOM 982 O O . ILE A 1 125 ? 13.154 -5.374 -3.232 1.00 96.94 125 ILE A O 1
ATOM 986 N N . GLY A 1 126 ? 15.272 -5.817 -3.818 1.00 96.88 126 GLY A N 1
ATOM 987 C CA . GLY A 1 126 ? 15.868 -5.298 -2.586 1.00 96.88 126 GLY A CA 1
ATOM 988 C C . GLY A 1 126 ? 15.855 -3.767 -2.536 1.00 96.88 126 GLY A C 1
ATOM 989 O O . GLY A 1 126 ? 16.170 -3.088 -3.520 1.00 96.88 126 GLY A O 1
ATOM 990 N N . LEU A 1 127 ? 15.531 -3.221 -1.371 1.00 94.25 127 LEU A N 1
ATOM 991 C CA . LEU A 1 127 ? 15.534 -1.795 -1.088 1.00 94.25 127 LEU A CA 1
ATOM 992 C C . LEU A 1 127 ? 16.832 -1.392 -0.366 1.00 94.25 127 LEU A C 1
ATOM 994 O O . LEU A 1 127 ? 17.468 -2.163 0.342 1.00 94.25 127 LEU A O 1
ATOM 998 N N . LYS A 1 128 ? 17.258 -0.156 -0.606 1.00 88.94 128 LYS A N 1
ATOM 999 C CA . LYS A 1 128 ? 18.435 0.507 -0.026 1.00 88.94 128 LYS A CA 1
ATOM 1000 C C . LYS A 1 128 ? 17.953 1.896 0.372 1.00 88.94 128 LYS A C 1
ATOM 1002 O O . LYS A 1 128 ? 18.037 2.802 -0.454 1.00 88.94 128 LYS A O 1
ATOM 1007 N N . GLY A 1 129 ? 17.313 2.012 1.530 1.00 88.94 129 GLY A N 1
ATOM 1008 C CA . GLY A 1 129 ? 16.502 3.180 1.900 1.00 88.94 129 GLY A CA 1
ATOM 1009 C C . GLY A 1 129 ? 15.029 3.040 1.504 1.00 88.94 129 GLY A C 1
ATOM 1010 O O . GLY A 1 129 ? 14.615 1.985 1.024 1.00 88.94 129 GLY A O 1
ATOM 1011 N N . GLU A 1 130 ? 14.261 4.110 1.711 1.00 91.06 130 GLU A N 1
ATOM 1012 C CA . GLU A 1 130 ? 12.806 4.135 1.525 1.00 91.06 130 GLU A CA 1
ATOM 1013 C C . GLU A 1 130 ? 12.381 3.844 0.069 1.00 91.06 130 GLU A C 1
ATOM 1015 O O . GLU A 1 130 ? 13.128 4.079 -0.891 1.00 91.06 130 GLU A O 1
ATOM 1020 N N . LEU A 1 131 ? 11.174 3.293 -0.090 1.00 96.44 131 LEU A N 1
ATOM 1021 C CA . LEU A 1 131 ? 10.472 3.218 -1.367 1.00 96.44 131 LEU A CA 1
ATOM 1022 C C . LEU A 1 131 ? 9.681 4.516 -1.580 1.00 96.44 131 LEU A C 1
ATOM 1024 O O . LEU A 1 131 ? 8.529 4.625 -1.171 1.00 96.44 131 LEU A O 1
ATOM 1028 N N . ASP A 1 132 ? 10.321 5.501 -2.203 1.00 96.31 132 ASP A N 1
ATOM 1029 C CA . ASP A 1 132 ? 9.675 6.732 -2.659 1.00 96.31 132 ASP A CA 1
ATOM 1030 C C . ASP A 1 132 ? 9.206 6.629 -4.123 1.00 96.31 132 ASP A C 1
ATOM 1032 O O . ASP A 1 132 ? 9.462 5.637 -4.816 1.00 96.31 132 ASP A O 1
ATOM 1036 N N . ASN A 1 133 ? 8.520 7.670 -4.608 1.00 97.94 133 ASN A N 1
ATOM 1037 C CA . ASN A 1 133 ? 8.008 7.693 -5.976 1.00 97.94 133 ASN A CA 1
ATOM 1038 C C . ASN A 1 133 ? 9.119 7.603 -7.027 1.00 97.94 133 ASN A C 1
ATOM 1040 O O . ASN A 1 133 ? 8.980 6.882 -8.008 1.00 97.94 133 ASN A O 1
ATOM 1044 N N . GLU A 1 134 ? 10.232 8.319 -6.848 1.00 97.62 134 GLU A N 1
ATOM 1045 C CA . GLU A 1 134 ? 11.315 8.339 -7.838 1.00 97.62 134 GLU A CA 1
ATOM 1046 C C . GLU A 1 134 ? 11.918 6.940 -8.006 1.00 97.62 134 GLU A C 1
ATOM 1048 O O . GLU A 1 134 ? 12.146 6.455 -9.122 1.00 97.62 134 GLU A O 1
ATOM 1053 N N . ARG A 1 135 ? 12.141 6.255 -6.885 1.00 97.31 135 ARG A N 1
ATOM 1054 C CA . ARG A 1 135 ? 12.601 4.876 -6.864 1.00 97.31 135 ARG A CA 1
ATOM 1055 C C . ARG A 1 135 ? 11.565 3.932 -7.458 1.00 97.31 135 ARG A C 1
ATOM 1057 O O . ARG A 1 135 ? 11.948 3.062 -8.243 1.00 97.31 135 ARG A O 1
ATOM 1064 N N . TRP A 1 136 ? 10.290 4.098 -7.110 1.00 98.06 136 TRP A N 1
ATOM 1065 C CA . TRP A 1 136 ? 9.207 3.296 -7.671 1.00 98.06 136 TRP A CA 1
ATOM 1066 C C . TRP A 1 136 ? 9.159 3.412 -9.189 1.00 98.06 136 TRP A C 1
ATOM 1068 O O . TRP A 1 136 ? 9.187 2.384 -9.860 1.00 98.06 136 TRP A O 1
ATOM 1078 N N . GLN A 1 137 ? 9.226 4.625 -9.743 1.00 98.38 137 GLN A N 1
ATOM 1079 C CA . GLN A 1 137 ? 9.262 4.810 -11.192 1.00 98.38 137 GLN A CA 1
ATOM 1080 C C . GLN A 1 137 ? 10.429 4.039 -11.819 1.00 98.38 137 GLN A C 1
ATOM 1082 O O . GLN A 1 137 ? 10.228 3.313 -12.791 1.00 98.38 137 GLN A O 1
ATOM 1087 N N . LYS A 1 138 ? 11.641 4.111 -11.254 1.00 97.50 138 LYS A N 1
ATOM 1088 C CA . LYS A 1 138 ? 12.799 3.358 -11.776 1.00 97.50 138 LYS A CA 1
ATOM 1089 C C . LYS A 1 138 ? 12.578 1.841 -11.735 1.00 97.50 138 LYS A C 1
ATOM 1091 O O . LYS A 1 138 ? 12.914 1.151 -12.697 1.00 97.50 138 LYS A O 1
ATOM 1096 N N . ILE A 1 139 ? 12.016 1.321 -10.642 1.00 97.00 139 ILE A N 1
ATOM 1097 C CA . ILE A 1 139 ? 11.693 -0.106 -10.485 1.00 97.00 139 ILE A CA 1
ATOM 1098 C C . ILE A 1 139 ? 10.628 -0.527 -11.504 1.00 97.00 139 ILE A C 1
ATOM 1100 O O . ILE A 1 139 ? 10.855 -1.470 -12.262 1.00 97.00 139 ILE A O 1
ATOM 1104 N N . ARG A 1 140 ? 9.512 0.205 -11.566 1.00 96.50 140 ARG A N 1
ATOM 1105 C CA . ARG A 1 140 ? 8.381 -0.025 -12.470 1.00 96.50 140 ARG A CA 1
ATOM 1106 C C . ARG A 1 140 ? 8.822 -0.083 -13.929 1.00 96.50 140 ARG A C 1
ATOM 1108 O O . ARG A 1 140 ? 8.553 -1.067 -14.611 1.00 96.50 140 ARG A O 1
ATOM 1115 N N . HIS A 1 141 ? 9.560 0.924 -14.400 1.00 96.50 141 HIS A N 1
ATOM 1116 C CA . HIS A 1 141 ? 10.049 0.962 -15.783 1.00 96.50 141 HIS A CA 1
ATOM 1117 C C . HIS A 1 141 ? 10.975 -0.218 -16.101 1.00 96.50 141 HIS A C 1
ATOM 1119 O O . HIS A 1 141 ? 10.875 -0.799 -17.181 1.00 96.50 141 HIS A O 1
ATOM 1125 N N . LYS A 1 142 ? 11.855 -0.596 -15.163 1.00 95.50 142 LYS A N 1
ATOM 1126 C CA . LYS A 1 142 ? 12.754 -1.744 -15.327 1.00 95.50 142 LYS A CA 1
ATOM 1127 C C . LYS A 1 142 ? 11.993 -3.068 -15.403 1.00 95.50 142 LYS A C 1
ATOM 1129 O O . LYS A 1 142 ? 12.334 -3.912 -16.221 1.00 95.50 142 LYS A O 1
ATOM 1134 N N . VAL A 1 143 ? 10.987 -3.267 -14.555 1.00 94.94 143 VAL A N 1
ATOM 1135 C CA . VAL A 1 143 ? 10.169 -4.489 -14.563 1.00 94.94 143 VAL A CA 1
ATOM 1136 C C . VAL A 1 143 ? 9.408 -4.620 -15.885 1.00 94.94 143 VAL A C 1
ATOM 1138 O O . VAL A 1 143 ? 9.486 -5.663 -16.529 1.00 94.94 143 VAL A O 1
ATOM 1141 N N . ILE A 1 144 ? 8.775 -3.537 -16.346 1.00 93.31 144 ILE A N 1
ATOM 1142 C CA . ILE A 1 144 ? 8.033 -3.514 -17.616 1.00 93.31 144 ILE A CA 1
ATOM 1143 C C . ILE A 1 144 ? 8.957 -3.764 -18.823 1.00 93.31 144 ILE A C 1
ATOM 1145 O O . ILE A 1 144 ? 8.555 -4.400 -19.796 1.00 93.31 144 ILE A O 1
ATOM 1149 N N . SER A 1 145 ? 10.200 -3.268 -18.808 1.00 91.25 145 SER A N 1
ATOM 1150 C CA . SER A 1 145 ? 11.127 -3.477 -19.931 1.00 91.25 145 SER A CA 1
ATOM 1151 C C . SER A 1 145 ? 11.711 -4.892 -19.988 1.00 91.25 145 SER A C 1
ATOM 1153 O O . SER A 1 145 ? 11.936 -5.413 -21.083 1.00 91.25 145 SER A O 1
ATOM 1155 N N . LEU A 1 146 ? 11.925 -5.532 -18.833 1.00 87.19 146 LEU A N 1
ATOM 1156 C CA . LEU A 1 146 ? 12.394 -6.918 -18.759 1.00 87.19 146 LEU A CA 1
ATOM 1157 C C . LEU A 1 146 ? 11.414 -7.889 -19.419 1.00 87.19 146 LEU A C 1
ATOM 1159 O O . LEU A 1 146 ? 11.852 -8.832 -20.074 1.00 87.19 146 LEU A O 1
ATOM 1163 N N . ASP A 1 147 ? 10.110 -7.648 -19.291 1.00 77.19 147 ASP A N 1
ATOM 1164 C CA . ASP A 1 147 ? 9.102 -8.522 -19.889 1.00 77.19 147 ASP A CA 1
ATOM 1165 C C . ASP A 1 147 ? 9.080 -8.428 -21.423 1.00 77.19 147 ASP A C 1
ATOM 1167 O O . ASP A 1 147 ? 9.097 -9.442 -22.122 1.00 77.19 147 ASP A O 1
ATOM 1171 N N . LYS A 1 148 ? 9.210 -7.210 -21.964 1.00 73.50 148 LYS A N 1
ATOM 1172 C CA . LYS A 1 148 ? 9.284 -6.972 -23.418 1.00 73.50 148 LYS A CA 1
ATOM 1173 C C . LYS A 1 148 ? 10.471 -7.651 -24.104 1.00 73.50 148 LYS A C 1
ATOM 1175 O O . LYS A 1 148 ? 10.402 -7.902 -25.299 1.00 73.50 148 LYS A O 1
ATOM 1180 N N . THR A 1 149 ? 11.546 -7.932 -23.369 1.00 62.12 149 THR A N 1
ATOM 1181 C CA . THR A 1 149 ? 12.780 -8.520 -23.925 1.00 62.12 149 THR A CA 1
ATOM 1182 C C . THR A 1 149 ? 12.701 -10.052 -24.019 1.00 62.12 149 THR A C 1
ATOM 1184 O O . THR A 1 149 ? 13.515 -10.672 -24.688 1.00 62.12 149 THR A O 1
ATOM 1187 N N . ILE A 1 150 ? 11.725 -10.677 -23.350 1.00 56.75 150 ILE A N 1
ATOM 1188 C CA . ILE A 1 150 ? 11.516 -12.136 -23.361 1.00 56.75 150 ILE A CA 1
ATOM 1189 C C . ILE A 1 150 ? 10.493 -12.540 -24.442 1.00 56.75 150 ILE A C 1
ATOM 1191 O O . ILE A 1 150 ? 10.442 -13.699 -24.845 1.00 56.75 150 ILE A O 1
ATOM 1195 N N . ALA A 1 151 ? 9.699 -11.584 -24.935 1.00 56.22 151 ALA A N 1
ATOM 1196 C CA . ALA A 1 151 ? 8.697 -11.781 -25.984 1.00 56.22 151 ALA A CA 1
ATOM 1197 C C . ALA A 1 151 ? 9.225 -11.557 -27.423 1.00 56.22 151 ALA A C 1
ATOM 1199 O O . ALA A 1 151 ? 8.432 -11.608 -28.364 1.00 56.22 151 ALA A O 1
ATOM 1200 N N . SER A 1 152 ? 10.528 -11.295 -27.597 1.00 46.16 152 SER A N 1
ATOM 1201 C CA . SER A 1 152 ? 11.215 -11.095 -28.889 1.00 46.16 152 SER A CA 1
ATOM 1202 C C . SER A 1 152 ? 12.240 -12.188 -29.153 1.00 46.16 152 SER A C 1
ATOM 1204 O O . SER A 1 152 ? 12.300 -12.673 -30.301 1.00 46.16 152 SER A O 1
#

pLDDT: mean 95.51, std 7.96, range [46.16, 98.88]

Radius of gyration: 15.02 Å; chains: 1; bounding box: 39×25×49 Å

Foldseek 3Di:
DQFDDDQQEGQAGNQDAPPAEEEDDLSHQELDACRQAQNCSHQYYHDDLNHQEQEHCSQANNCNHAEDEDHLNHQEYYALSNANVCNHQEYEYELNHNAYYHCVCHNVNNHQWYWYDDDPDTDIGGDDDDDHGVNSVVVSVVVVVVVVVVVD

Secondary structure (DSSP, 8-state):
--EEEETTEEEEE---TT--EEE--TT--EE-TTTTTT-TT-SEEE--TT--EE-TTTTTT-TT--EEEE-TT--EE-TTTTTT-TT--EEEEETT--EE-TTTTTT-TT--EEEEEETTEEEEEE-SS---HHHHHHHHHHHHHHHHTT--

InterPro domains:
  IPR026906 BspA-type LRR region [PF13306] (18-117)
  IPR032675 Leucine-rich repeat domain superfamily [G3DSA:3.80.10.10] (1-135)
  IPR053139 Putative surface bspA-like protein [PTHR45661] (25-112)

Sequence (152 aa):
MNYKIKRGVLKRYKDEKGVTEIFIPDNVGIIDEGAFSDCTNLVRILV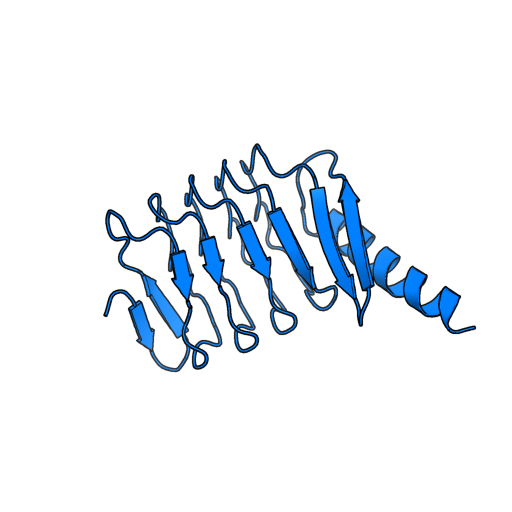PDTVQVISDTAFSGCENLRSIEIPESTMHLGWYAFRGCRSLSDLTIHSSLEEIGKFAFAGCENLYCVNVVHGDKVYRIGLKGELDNERWQKIRHKVISLDKTIAS

Organism: Ruminococcus flavefaciens (NCBI:txid1265)